Protein AF-A0A967Z6G4-F1 (afdb_monomer_lite)

Foldseek 3Di:
DAQDWDDDLNDIDGHNDQDDQPQDDPNDGPNPDDDDPPVVVCVSVVHPDDPDDDDDDDPPDPVVVVVVVVQVVVCVVPVHDDD

Sequence (83 aa):
PLNDRIRIGGDRYRVIGVMEPKGDMLGIDLDDTVYIPAASGLTLFNREGLHEIDILYEETAPVDEVVAGIARILIARHGGEDF

Secondary structure (DSSP, 8-state):
-TT-EEEETTEEEE----PPP--EETTEEGGG-----HHHHHHHTT-SS-S-------TTS-HHHHHHHHHHHHHHHHSS---

pLDDT: mean 93.4, std 4.38, range [80.06, 97.75]

Structure (mmCIF, N/CA/C/O bac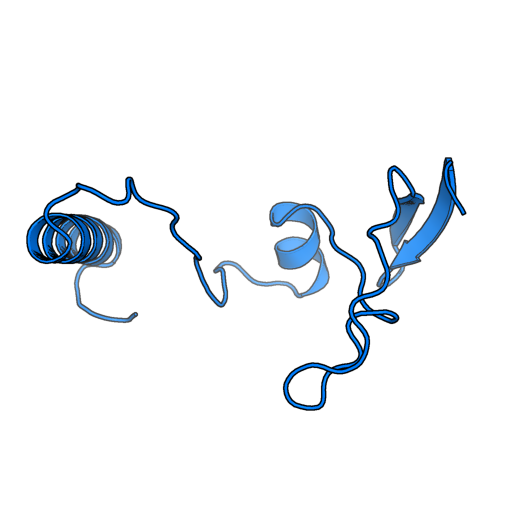kbone):
data_AF-A0A967Z6G4-F1
#
_entry.id   AF-A0A967Z6G4-F1
#
loop_
_atom_site.group_PDB
_atom_site.id
_atom_site.type_symbol
_atom_site.label_atom_id
_atom_site.label_alt_id
_atom_site.label_comp_id
_atom_site.label_asym_id
_atom_site.label_entity_id
_atom_site.label_seq_id
_atom_site.pdbx_PDB_ins_code
_atom_site.Cartn_x
_atom_site.Cartn_y
_atom_site.Cartn_z
_atom_site.occupancy
_atom_site.B_iso_or_equiv
_atom_site.auth_seq_id
_atom_site.auth_comp_id
_atom_site.auth_asym_id
_atom_site.auth_atom_id
_atom_site.pdbx_PDB_model_num
ATOM 1 N N . PRO A 1 1 ? 10.621 7.394 -19.907 1.00 84.31 1 PRO A N 1
ATOM 2 C CA . PRO A 1 1 ? 10.261 6.244 -19.050 1.00 84.31 1 PRO A CA 1
ATOM 3 C C . PRO A 1 1 ? 8.861 5.687 -19.327 1.00 84.31 1 PRO A C 1
ATOM 5 O O . PRO A 1 1 ? 8.678 4.478 -19.280 1.00 84.31 1 PRO A O 1
ATOM 8 N N . LEU A 1 2 ? 7.853 6.534 -19.575 1.00 92.56 2 LEU A N 1
ATOM 9 C CA . LEU A 1 2 ? 6.490 6.064 -19.829 1.00 92.56 2 LEU A CA 1
ATOM 10 C C . LEU A 1 2 ? 6.446 5.082 -21.015 1.00 92.56 2 LEU A C 1
ATOM 12 O O . LEU A 1 2 ? 6.992 5.377 -22.073 1.00 92.56 2 LEU A O 1
ATOM 16 N N . ASN A 1 3 ? 5.761 3.949 -20.837 1.00 95.44 3 ASN A N 1
ATOM 17 C CA . ASN A 1 3 ? 5.685 2.788 -21.737 1.00 95.44 3 ASN A CA 1
ATOM 18 C C . ASN A 1 3 ? 6.944 1.919 -21.870 1.00 95.44 3 ASN A C 1
ATOM 20 O O . ASN A 1 3 ? 6.866 0.864 -22.512 1.00 95.44 3 ASN A O 1
ATOM 24 N N . ASP A 1 4 ? 8.057 2.280 -21.234 1.00 96.88 4 ASP A N 1
ATOM 25 C CA . ASP A 1 4 ? 9.251 1.441 -21.242 1.00 96.88 4 ASP A CA 1
ATOM 26 C C . ASP A 1 4 ? 9.011 0.135 -20.473 1.00 96.88 4 ASP A C 1
ATOM 28 O O . ASP A 1 4 ? 8.166 0.046 -19.571 1.00 96.88 4 ASP A O 1
ATOM 32 N N . ARG A 1 5 ? 9.758 -0.907 -20.853 1.00 96.31 5 ARG A N 1
ATOM 33 C CA . ARG A 1 5 ? 9.737 -2.202 -20.167 1.00 96.31 5 ARG A CA 1
ATOM 34 C C . ARG A 1 5 ? 10.909 -2.305 -19.207 1.00 96.31 5 ARG A C 1
ATOM 36 O O . ARG A 1 5 ? 12.057 -2.211 -19.630 1.00 96.31 5 ARG A O 1
ATOM 43 N N . ILE A 1 6 ? 10.610 -2.598 -17.950 1.00 95.38 6 ILE A N 1
ATOM 44 C CA . ILE A 1 6 ? 11.602 -2.818 -16.893 1.00 95.38 6 ILE A CA 1
ATOM 45 C C . ILE A 1 6 ? 11.475 -4.231 -16.329 1.00 95.38 6 ILE A C 1
ATOM 47 O O . ILE A 1 6 ? 10.493 -4.934 -16.594 1.00 95.38 6 ILE A O 1
ATOM 51 N N . ARG A 1 7 ? 12.485 -4.665 -15.573 1.00 95.75 7 ARG A N 1
ATOM 52 C CA . ARG A 1 7 ? 12.432 -5.916 -14.815 1.00 95.75 7 ARG A CA 1
ATOM 53 C C . ARG A 1 7 ? 12.442 -5.620 -13.325 1.00 95.75 7 ARG A C 1
ATOM 55 O O . ARG A 1 7 ? 13.292 -4.863 -12.877 1.00 95.75 7 ARG A O 1
ATOM 62 N N . ILE A 1 8 ? 11.540 -6.253 -12.587 1.00 94.81 8 ILE A N 1
ATOM 63 C CA . ILE A 1 8 ? 11.454 -6.172 -11.127 1.00 94.81 8 ILE A CA 1
ATOM 64 C C . ILE A 1 8 ? 11.425 -7.613 -10.626 1.00 94.81 8 ILE A C 1
ATOM 66 O O . ILE A 1 8 ? 10.549 -8.376 -11.023 1.00 94.81 8 ILE A O 1
ATOM 70 N N . GLY A 1 9 ? 12.425 -8.016 -9.837 1.00 90.44 9 GLY A N 1
ATOM 71 C CA . GLY A 1 9 ? 12.470 -9.367 -9.268 1.00 90.44 9 GLY A CA 1
ATOM 72 C C . GLY A 1 9 ? 12.515 -10.524 -10.276 1.00 90.44 9 GLY A C 1
ATOM 73 O O . GLY A 1 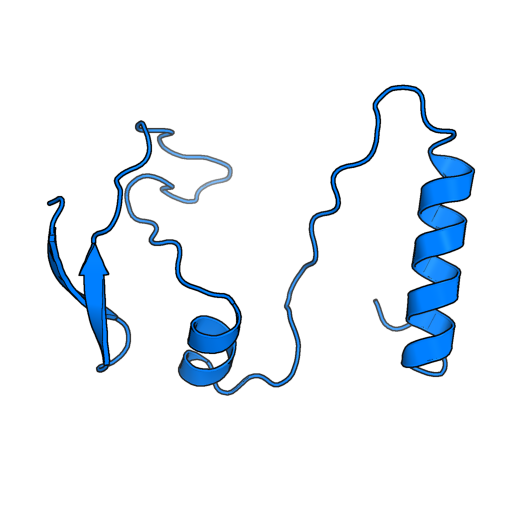9 ? 12.141 -11.638 -9.943 1.00 90.44 9 GLY A O 1
ATOM 74 N N . GLY A 1 10 ? 12.946 -10.265 -11.515 1.00 90.44 10 GLY A N 1
ATOM 75 C CA . GLY A 1 10 ? 12.972 -11.249 -12.607 1.00 90.44 10 GLY A CA 1
ATOM 76 C C . GLY A 1 10 ? 11.795 -11.141 -13.584 1.00 90.44 10 GLY A C 1
ATOM 77 O O . GLY A 1 10 ? 11.960 -11.483 -14.758 1.00 90.44 10 GLY A O 1
ATOM 78 N N . ASP A 1 11 ? 10.675 -10.556 -13.157 1.00 93.62 11 ASP A N 1
ATOM 79 C CA . ASP A 1 11 ? 9.473 -10.378 -13.973 1.00 93.62 11 ASP A CA 1
ATOM 80 C C . ASP A 1 11 ? 9.486 -9.068 -14.763 1.00 93.62 11 ASP A C 1
ATOM 82 O O . ASP A 1 11 ? 10.131 -8.088 -14.387 1.00 93.62 11 ASP A O 1
ATOM 86 N N . ARG A 1 12 ? 8.779 -9.044 -15.899 1.00 95.62 12 ARG A N 1
ATOM 87 C CA . ARG A 1 12 ? 8.715 -7.883 -16.802 1.00 95.62 12 ARG A CA 1
ATOM 88 C C . ARG A 1 12 ? 7.479 -7.031 -16.530 1.00 95.62 12 ARG A C 1
ATOM 90 O O . ARG A 1 12 ? 6.362 -7.529 -16.615 1.00 95.62 12 ARG A O 1
ATOM 97 N N . TYR A 1 13 ? 7.688 -5.728 -16.365 1.00 96.88 13 TYR A N 1
ATOM 98 C CA . TYR A 1 13 ? 6.637 -4.728 -16.172 1.00 96.88 13 TYR A CA 1
ATOM 99 C C . TYR A 1 13 ? 6.703 -3.648 -17.252 1.00 96.88 13 TYR A C 1
ATOM 101 O O . TYR A 1 13 ? 7.741 -3.453 -17.889 1.00 96.88 13 TYR A O 1
ATOM 109 N N . ARG A 1 14 ? 5.588 -2.939 -17.460 1.00 97.62 14 ARG A N 1
ATOM 110 C CA . ARG A 1 14 ? 5.522 -1.727 -18.287 1.00 97.62 14 ARG A CA 1
ATOM 111 C C . ARG A 1 14 ? 5.265 -0.525 -17.389 1.00 97.62 14 ARG A C 1
ATOM 113 O O . ARG A 1 14 ? 4.320 -0.553 -16.607 1.00 97.62 14 ARG A O 1
ATOM 120 N N . VAL A 1 15 ? 6.050 0.532 -17.555 1.00 97.56 15 VAL A N 1
ATOM 121 C CA . VAL A 1 15 ? 5.846 1.799 -16.845 1.00 97.56 15 VAL A CA 1
ATOM 122 C C . VAL A 1 15 ? 4.574 2.474 -17.367 1.00 97.56 15 VAL A C 1
ATOM 124 O O . VAL A 1 15 ? 4.493 2.802 -18.552 1.00 97.56 15 VAL A O 1
ATOM 127 N N . ILE A 1 16 ? 3.582 2.677 -16.496 1.00 97.12 16 ILE A N 1
ATOM 128 C CA . ILE A 1 16 ? 2.295 3.320 -16.839 1.00 97.12 16 ILE A CA 1
ATOM 129 C C . ILE A 1 16 ? 2.177 4.769 -16.353 1.00 97.12 16 ILE A C 1
ATOM 131 O O . ILE A 1 16 ? 1.240 5.465 -16.728 1.00 97.12 16 ILE A O 1
ATOM 135 N N . GLY A 1 17 ? 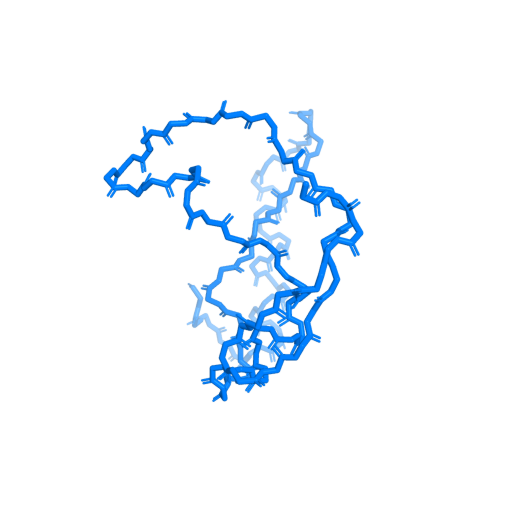3.124 5.226 -15.539 1.00 96.38 17 GLY A N 1
ATOM 136 C CA . GLY A 1 17 ? 3.159 6.565 -14.970 1.00 96.38 17 GLY A CA 1
ATOM 137 C C . GLY A 1 17 ? 4.474 6.788 -14.235 1.00 96.38 17 GLY A C 1
ATOM 138 O O . GLY A 1 17 ? 5.179 5.829 -13.920 1.00 96.38 17 GLY A O 1
ATOM 139 N N . VAL A 1 18 ? 4.804 8.052 -14.002 1.00 94.69 18 VAL A N 1
ATOM 140 C CA . VAL A 1 18 ? 5.926 8.480 -13.163 1.00 94.69 18 VAL A CA 1
ATOM 141 C C . VAL A 1 18 ? 5.367 9.556 -12.245 1.00 94.69 18 VAL A C 1
ATOM 143 O O . VAL A 1 18 ? 4.674 10.455 -12.722 1.00 94.69 18 VAL A O 1
ATOM 146 N N . MET A 1 19 ? 5.588 9.411 -10.943 1.00 92.81 19 MET A N 1
ATOM 147 C CA . MET A 1 19 ? 5.146 10.400 -9.963 1.00 92.81 19 MET A CA 1
ATOM 148 C C . MET A 1 19 ? 6.071 11.618 -9.985 1.00 92.81 19 MET A C 1
ATOM 150 O O . MET A 1 19 ? 7.204 11.534 -10.458 1.00 92.81 19 MET A O 1
ATOM 154 N N . GLU A 1 20 ? 5.586 12.751 -9.483 1.00 93.38 20 GLU A N 1
ATOM 155 C CA . GLU A 1 20 ? 6.452 13.906 -9.242 1.00 93.38 20 GLU A CA 1
ATOM 156 C C . GLU A 1 20 ? 7.542 13.556 -8.215 1.00 93.38 20 GLU A C 1
ATOM 158 O O . GLU A 1 20 ? 7.258 12.778 -7.296 1.00 93.38 20 GLU A O 1
ATOM 163 N N . PRO A 1 21 ? 8.755 14.126 -8.346 1.00 90.88 21 PRO A N 1
ATOM 164 C CA . PRO A 1 21 ? 9.827 13.912 -7.383 1.00 90.88 21 PRO A CA 1
ATOM 165 C C . PRO A 1 21 ? 9.397 14.313 -5.971 1.00 90.88 21 PRO A C 1
ATOM 167 O O . PRO A 1 21 ? 8.827 15.389 -5.765 1.00 90.88 21 PRO A O 1
ATOM 170 N N . LYS A 1 22 ? 9.679 13.447 -5.002 1.00 86.38 22 LYS A N 1
ATOM 171 C CA . LYS A 1 22 ? 9.412 13.665 -3.575 1.00 86.38 22 LYS A CA 1
ATOM 172 C C . LYS A 1 22 ? 10.703 13.785 -2.763 1.00 86.38 22 LYS A C 1
ATOM 174 O O . LYS A 1 22 ? 10.645 14.338 -1.665 1.00 86.38 22 LYS A O 1
ATOM 179 N N . GLY A 1 23 ? 11.839 13.340 -3.304 1.00 86.44 23 GLY A N 1
ATOM 180 C CA . GLY A 1 23 ? 13.124 13.306 -2.613 1.00 86.44 23 GLY A CA 1
ATOM 181 C C . GLY A 1 23 ? 13.152 12.303 -1.456 1.00 86.44 23 GLY A C 1
ATOM 182 O O . GLY A 1 23 ? 12.359 11.361 -1.399 1.00 86.44 23 GLY A O 1
ATOM 183 N N . ASP A 1 24 ? 14.058 12.531 -0.507 1.00 86.94 24 ASP A N 1
ATOM 184 C CA . ASP A 1 24 ? 14.230 11.661 0.654 1.00 86.94 24 ASP A CA 1
ATOM 185 C C . ASP A 1 24 ? 13.158 11.911 1.723 1.00 86.94 24 ASP A C 1
ATOM 187 O O . ASP A 1 24 ? 13.006 13.024 2.239 1.00 86.94 24 ASP A O 1
ATOM 191 N N . MET A 1 25 ? 12.470 10.851 2.145 1.00 81.06 25 MET A N 1
ATOM 192 C CA . MET A 1 25 ? 11.571 10.879 3.299 1.00 81.06 25 MET A CA 1
ATOM 193 C C . MET A 1 25 ? 11.947 9.761 4.271 1.00 81.06 25 MET A C 1
ATOM 195 O O . MET A 1 25 ? 12.026 8.598 3.892 1.00 81.06 25 MET A O 1
ATOM 199 N N . LEU A 1 26 ? 12.196 10.112 5.539 1.00 80.19 26 LEU A N 1
ATOM 200 C CA . LEU A 1 26 ? 12.574 9.158 6.598 1.00 80.19 26 LEU A CA 1
ATOM 201 C C . LEU A 1 26 ? 13.781 8.259 6.238 1.00 80.19 26 LEU A C 1
ATOM 203 O O . LEU A 1 26 ? 13.883 7.131 6.711 1.00 80.19 26 LEU A O 1
ATOM 207 N N . GLY A 1 27 ? 14.715 8.764 5.423 1.00 80.06 27 GLY A N 1
ATOM 208 C CA . GLY A 1 27 ? 15.903 8.019 4.987 1.00 80.06 27 GLY A CA 1
ATOM 209 C C . GLY A 1 27 ? 15.651 7.024 3.849 1.00 80.06 27 GLY A C 1
ATOM 210 O O . GLY A 1 27 ? 16.531 6.217 3.556 1.00 80.06 27 GLY A O 1
ATOM 211 N N . ILE A 1 28 ? 14.472 7.076 3.224 1.00 82.25 28 ILE A N 1
ATOM 212 C CA . ILE A 1 28 ? 14.131 6.332 2.013 1.00 82.25 28 ILE A CA 1
ATOM 213 C C . ILE A 1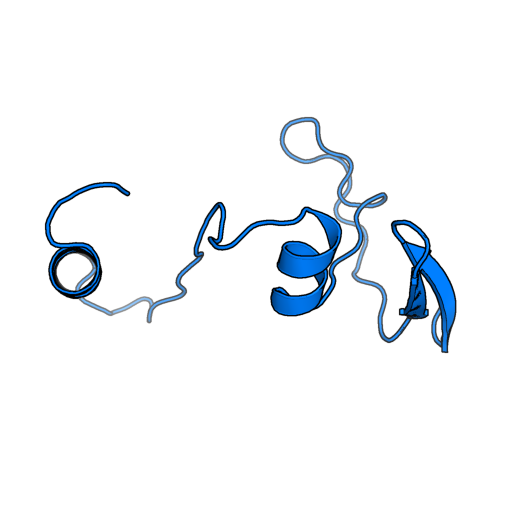 28 ? 14.090 7.319 0.848 1.00 82.25 28 ILE A C 1
ATOM 215 O O . ILE A 1 28 ? 13.363 8.315 0.909 1.00 82.25 28 ILE A O 1
ATOM 219 N N . ASP A 1 29 ? 14.842 7.012 -0.208 1.00 86.56 29 ASP A N 1
ATOM 220 C CA . ASP A 1 29 ? 14.760 7.730 -1.476 1.00 86.56 29 ASP A CA 1
ATOM 221 C C . ASP A 1 29 ? 13.477 7.303 -2.202 1.00 86.56 29 ASP A C 1
ATOM 223 O O . ASP A 1 29 ? 13.362 6.197 -2.749 1.00 86.56 29 ASP A O 1
ATOM 227 N N . LEU A 1 30 ? 12.466 8.172 -2.160 1.00 85.75 30 LEU A N 1
ATOM 228 C CA . LEU A 1 30 ? 11.194 7.918 -2.831 1.00 85.75 30 LEU A CA 1
ATOM 229 C C . LEU A 1 30 ? 11.313 8.052 -4.351 1.00 85.75 30 LEU A C 1
ATOM 231 O O . LEU A 1 30 ? 10.470 7.511 -5.072 1.00 85.75 30 LEU A O 1
ATOM 235 N N . ASP A 1 31 ? 12.353 8.728 -4.837 1.00 87.31 31 ASP A N 1
ATOM 236 C CA . ASP A 1 31 ? 12.608 8.908 -6.261 1.00 87.31 31 ASP A CA 1
ATOM 237 C C . ASP A 1 31 ? 13.254 7.648 -6.879 1.00 87.31 31 ASP A C 1
ATOM 239 O O . ASP A 1 31 ? 13.166 7.455 -8.094 1.00 87.31 31 ASP A O 1
ATOM 243 N N . ASP A 1 32 ? 13.787 6.736 -6.051 1.00 89.69 32 ASP A N 1
ATOM 244 C CA . ASP A 1 32 ? 14.255 5.389 -6.436 1.00 89.69 32 ASP A CA 1
ATOM 245 C C . ASP A 1 32 ? 13.285 4.259 -6.020 1.00 89.69 32 ASP A C 1
ATOM 247 O O . ASP A 1 32 ? 13.659 3.101 -5.822 1.00 89.69 32 ASP A O 1
ATOM 251 N N . THR A 1 33 ? 11.994 4.578 -5.885 1.00 91.00 33 THR A N 1
ATOM 252 C CA . THR A 1 33 ? 10.950 3.610 -5.513 1.00 91.00 33 THR A CA 1
ATOM 253 C C . THR A 1 33 ? 9.988 3.325 -6.671 1.00 91.00 33 THR A C 1
ATOM 255 O O . THR A 1 33 ? 9.578 4.211 -7.421 1.00 91.00 33 THR A O 1
ATOM 258 N N . VAL A 1 34 ? 9.562 2.062 -6.802 1.00 93.25 34 VAL A N 1
ATOM 259 C CA . VAL A 1 34 ? 8.520 1.643 -7.754 1.00 93.25 34 VAL A CA 1
ATOM 260 C C . VAL A 1 34 ? 7.265 1.171 -7.031 1.00 93.25 34 VAL A C 1
ATOM 262 O O . VAL A 1 34 ? 7.330 0.398 -6.079 1.00 93.25 34 VAL A O 1
ATOM 265 N N . TYR A 1 35 ? 6.105 1.580 -7.542 1.00 94.19 35 TYR A N 1
ATOM 266 C CA . TYR A 1 35 ? 4.805 1.099 -7.079 1.00 94.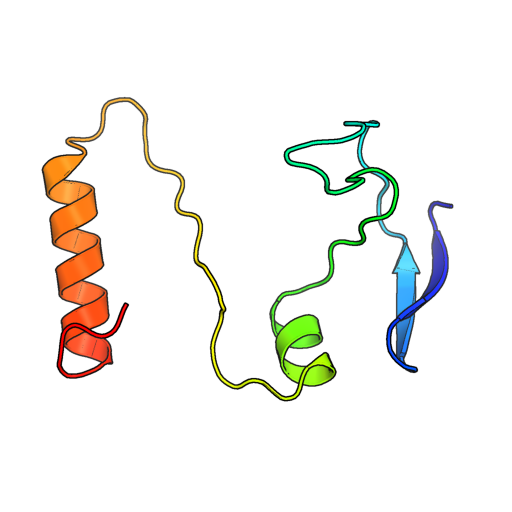19 35 TYR A CA 1
ATOM 267 C C . TYR A 1 35 ? 4.259 0.078 -8.073 1.00 94.19 35 TYR A C 1
ATOM 269 O O . TYR A 1 35 ? 4.132 0.348 -9.269 1.00 94.19 35 TYR A O 1
ATOM 277 N N . ILE A 1 36 ? 3.934 -1.107 -7.566 1.00 95.94 36 ILE A N 1
ATOM 278 C CA . ILE A 1 36 ? 3.351 -2.215 -8.327 1.00 95.94 36 ILE A CA 1
ATOM 279 C C . ILE A 1 36 ? 2.038 -2.665 -7.675 1.00 95.94 36 ILE A C 1
ATOM 281 O O . ILE A 1 36 ? 1.812 -2.377 -6.499 1.00 95.94 36 ILE A O 1
ATOM 285 N N . PRO A 1 37 ? 1.156 -3.381 -8.396 1.00 95.69 37 PRO A N 1
ATOM 286 C CA . PRO A 1 37 ? -0.051 -3.936 -7.793 1.00 95.69 37 PRO A CA 1
ATOM 287 C C . PRO A 1 37 ? 0.271 -4.821 -6.580 1.00 95.69 37 PRO A C 1
ATOM 289 O O . PRO A 1 37 ? 1.188 -5.642 -6.640 1.00 95.69 37 PRO A O 1
ATOM 292 N N . ALA A 1 38 ? -0.517 -4.709 -5.507 1.00 96.38 38 ALA A N 1
ATOM 293 C CA . ALA A 1 38 ? -0.277 -5.435 -4.255 1.00 96.38 38 ALA A CA 1
ATOM 294 C C . ALA A 1 38 ? -0.142 -6.957 -4.461 1.00 96.38 38 ALA A C 1
ATOM 296 O O . ALA A 1 38 ? 0.786 -7.570 -3.943 1.00 96.38 38 ALA A O 1
ATOM 297 N N . ALA A 1 39 ? -0.998 -7.558 -5.295 1.00 95.44 39 ALA A N 1
ATOM 298 C CA . ALA A 1 39 ? -0.928 -8.984 -5.628 1.00 95.44 39 ALA A CA 1
ATOM 299 C C . ALA A 1 39 ? 0.406 -9.393 -6.288 1.00 95.44 39 ALA A C 1
ATOM 301 O O . ALA A 1 39 ? 0.929 -10.478 -6.024 1.00 95.44 39 ALA A O 1
ATOM 302 N N . SER A 1 40 ? 0.982 -8.518 -7.121 1.00 95.25 40 SER A N 1
ATOM 303 C CA . SER A 1 40 ? 2.303 -8.735 -7.719 1.00 95.25 40 SER A CA 1
ATOM 304 C C . SER A 1 40 ? 3.403 -8.674 -6.661 1.00 95.25 40 SER A C 1
ATOM 306 O O . SER A 1 40 ? 4.291 -9.520 -6.668 1.00 95.25 40 SER A O 1
ATOM 308 N N . GLY A 1 41 ? 3.316 -7.729 -5.717 1.00 95.19 41 GLY A N 1
ATOM 309 C CA . GLY A 1 41 ? 4.242 -7.638 -4.584 1.00 95.19 41 GLY A CA 1
ATOM 310 C C . GLY A 1 41 ? 4.194 -8.872 -3.678 1.00 95.19 41 GLY A C 1
ATOM 311 O O . GLY A 1 41 ? 5.236 -9.444 -3.371 1.00 95.19 41 GLY A O 1
ATOM 312 N N . LEU A 1 42 ? 2.995 -9.336 -3.315 1.00 95.81 42 LEU A N 1
ATOM 313 C CA . LEU A 1 42 ? 2.805 -10.559 -2.523 1.00 95.81 42 LEU A CA 1
ATOM 314 C C . LEU A 1 42 ? 3.440 -11.780 -3.200 1.00 95.81 42 LEU A C 1
ATOM 316 O O . LEU A 1 42 ? 4.163 -12.535 -2.555 1.00 95.81 42 LEU A O 1
ATOM 320 N N . THR A 1 43 ? 3.241 -11.924 -4.514 1.00 94.25 43 THR A N 1
ATOM 321 C CA . THR A 1 43 ? 3.855 -13.004 -5.303 1.00 94.25 43 THR A CA 1
ATOM 322 C C . THR A 1 43 ? 5.380 -12.888 -5.314 1.00 94.25 43 THR A C 1
ATOM 324 O O . THR A 1 43 ? 6.072 -13.862 -5.031 1.00 94.25 43 THR A O 1
ATOM 327 N N . LEU A 1 44 ? 5.908 -11.691 -5.592 1.00 93.94 44 LEU A N 1
ATOM 328 C CA . LEU A 1 44 ? 7.346 -11.432 -5.678 1.00 93.94 44 LEU A CA 1
ATOM 329 C C . LEU A 1 44 ? 8.079 -11.766 -4.371 1.00 93.94 44 LEU A C 1
ATOM 331 O O . LEU A 1 44 ? 9.164 -12.343 -4.395 1.00 93.94 44 LEU A O 1
ATOM 335 N N . PHE A 1 45 ? 7.489 -11.407 -3.233 1.00 93.06 45 PHE A N 1
ATOM 336 C CA . PHE A 1 45 ? 8.080 -11.650 -1.919 1.00 93.06 45 PHE A CA 1
ATOM 337 C C . PHE A 1 45 ? 7.649 -12.977 -1.287 1.00 93.06 45 PHE A C 1
ATOM 339 O O . PHE A 1 45 ? 8.052 -13.251 -0.157 1.00 93.06 45 PHE A O 1
ATOM 346 N N . ASN A 1 46 ? 6.856 -13.790 -1.995 1.00 94.31 46 ASN A N 1
ATOM 347 C CA . ASN A 1 46 ? 6.281 -15.037 -1.492 1.00 94.31 46 ASN A CA 1
ATOM 348 C C . ASN A 1 46 ? 5.594 -14.844 -0.124 1.00 94.31 46 ASN A C 1
ATOM 350 O O . ASN A 1 46 ? 5.923 -15.512 0.858 1.00 94.31 46 ASN A O 1
ATOM 354 N N . ARG A 1 47 ? 4.686 -13.864 -0.047 1.00 95.75 47 ARG A N 1
ATOM 355 C CA . ARG A 1 47 ? 3.937 -13.506 1.166 1.00 95.75 47 ARG A CA 1
ATOM 356 C C . ARG A 1 47 ? 2.444 -13.709 0.967 1.00 95.75 47 ARG A C 1
ATOM 358 O O . ARG A 1 47 ? 1.905 -13.398 -0.089 1.00 95.75 47 ARG A O 1
ATOM 365 N N . GLU A 1 48 ? 1.779 -14.161 2.023 1.00 92.81 48 GLU A N 1
ATOM 366 C CA . GLU A 1 48 ? 0.322 -14.344 2.050 1.00 92.81 48 GLU A CA 1
ATOM 367 C C . GLU A 1 48 ? -0.421 -13.122 2.618 1.00 92.81 48 GLU A C 1
ATOM 369 O O . GLU A 1 48 ? -1.604 -12.939 2.341 1.00 92.81 48 GLU A O 1
ATOM 374 N N . GLY A 1 49 ? 0.272 -12.266 3.378 1.00 92.69 49 GLY A N 1
ATOM 375 C CA . GLY A 1 49 ? -0.294 -11.092 4.045 1.00 92.69 49 GLY A CA 1
ATOM 376 C C . GLY A 1 49 ? 0.393 -9.783 3.658 1.00 92.69 49 GLY A C 1
ATOM 377 O O . GLY A 1 49 ? 1.564 -9.759 3.266 1.00 92.69 49 GLY A O 1
ATOM 378 N N . LEU A 1 50 ? -0.356 -8.687 3.780 1.00 94.19 50 LEU A N 1
ATOM 379 C CA . LEU A 1 50 ? 0.160 -7.326 3.633 1.00 94.19 50 LEU A CA 1
ATOM 380 C C . LEU A 1 50 ? 0.979 -6.938 4.870 1.00 94.19 50 LEU A C 1
ATOM 382 O O . LEU A 1 50 ? 0.722 -7.430 5.964 1.00 94.19 50 LEU A O 1
ATOM 386 N N . HIS A 1 51 ? 1.965 -6.057 4.689 1.00 90.62 51 HIS A N 1
ATOM 387 C CA . HIS A 1 51 ? 2.705 -5.489 5.819 1.00 90.62 51 HIS A CA 1
ATOM 388 C C . HIS A 1 51 ? 1.902 -4.399 6.536 1.00 90.62 51 HIS A C 1
ATOM 390 O O . HIS A 1 51 ? 1.926 -4.333 7.757 1.00 90.62 51 HIS A O 1
ATOM 396 N N . GLU A 1 52 ? 1.194 -3.576 5.763 1.00 93.31 52 GLU A N 1
ATOM 397 C CA . GLU A 1 52 ? 0.446 -2.415 6.233 1.00 93.31 52 GLU A CA 1
ATOM 398 C C . GLU A 1 52 ? -0.773 -2.190 5.329 1.00 93.31 52 GLU A C 1
ATOM 400 O O . GLU A 1 52 ? -0.781 -2.595 4.158 1.00 93.31 52 GLU A O 1
ATOM 405 N N . ILE A 1 53 ? -1.812 -1.571 5.891 1.00 94.50 53 ILE A N 1
ATOM 406 C CA . ILE A 1 53 ? -3.002 -1.119 5.173 1.00 94.50 53 ILE A CA 1
ATOM 407 C C . ILE A 1 53 ? -3.258 0.336 5.563 1.00 94.50 53 ILE A C 1
ATOM 409 O O . ILE A 1 53 ? -3.754 0.607 6.655 1.00 94.50 53 ILE A O 1
ATOM 413 N N . ASP A 1 54 ? -2.990 1.254 4.640 1.00 95.00 54 ASP A N 1
ATOM 414 C CA . ASP A 1 54 ? -3.357 2.659 4.796 1.00 95.00 54 ASP A CA 1
ATOM 415 C C . ASP A 1 54 ? -4.831 2.873 4.447 1.00 95.00 54 ASP A C 1
ATOM 417 O O . ASP A 1 54 ? -5.298 2.498 3.366 1.00 95.00 54 ASP A O 1
ATOM 421 N N . ILE A 1 55 ? -5.574 3.505 5.356 1.00 95.06 55 ILE A N 1
ATOM 422 C CA . ILE A 1 55 ? -6.998 3.795 5.179 1.00 95.06 55 ILE A CA 1
ATOM 423 C C . ILE A 1 55 ? -7.202 5.305 5.176 1.00 95.06 55 ILE A C 1
ATOM 425 O O . ILE A 1 55 ? -6.922 5.993 6.155 1.00 95.06 55 ILE A O 1
ATOM 429 N N . LEU A 1 56 ? -7.755 5.810 4.075 1.00 96.00 56 LEU A N 1
ATOM 430 C CA . LEU A 1 56 ? -8.280 7.168 4.002 1.00 96.00 56 LEU A CA 1
A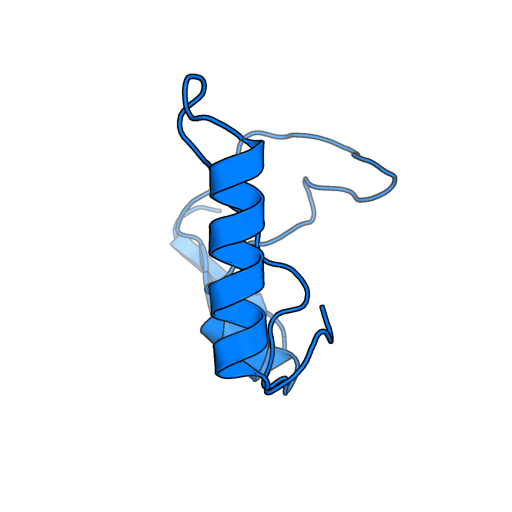TOM 431 C C . LEU A 1 56 ? -9.741 7.164 4.454 1.00 96.00 56 LEU A C 1
ATOM 433 O O . LEU A 1 56 ? -10.531 6.322 4.025 1.00 96.00 56 LEU A O 1
ATOM 437 N N . TYR A 1 57 ? -10.093 8.121 5.303 1.00 95.19 57 TYR A N 1
ATOM 438 C CA . TYR A 1 57 ? -11.448 8.335 5.800 1.00 95.19 57 TYR A CA 1
ATOM 439 C C . TYR A 1 57 ? -11.865 9.790 5.567 1.00 95.19 57 TYR A C 1
ATOM 441 O O . TYR A 1 57 ? -11.027 10.655 5.309 1.00 95.19 57 TYR A O 1
ATOM 449 N N . GLU A 1 58 ? -13.170 10.058 5.604 1.00 96.19 58 GLU A N 1
ATOM 450 C CA . GLU A 1 58 ? -13.678 11.422 5.450 1.00 96.19 58 GLU A CA 1
ATOM 451 C C . GLU A 1 58 ? -13.220 12.304 6.616 1.00 96.19 58 GLU A C 1
ATOM 453 O O . GLU A 1 58 ? -13.317 11.900 7.771 1.00 96.19 58 GLU A O 1
ATOM 458 N N . GLU A 1 59 ? -12.784 13.530 6.325 1.00 95.12 59 GLU A N 1
ATOM 459 C CA . GLU A 1 59 ? -12.224 14.456 7.324 1.00 95.12 59 GLU A CA 1
ATOM 460 C C . GLU A 1 59 ? -13.176 14.715 8.503 1.00 95.12 59 GLU A C 1
ATOM 462 O O . GLU A 1 59 ? -12.744 14.871 9.642 1.00 95.12 59 GLU A O 1
ATOM 467 N N . THR A 1 60 ? -14.484 14.728 8.242 1.00 97.19 60 THR A N 1
ATOM 468 C CA . THR A 1 60 ? -15.521 14.978 9.251 1.00 97.19 60 THR A CA 1
ATOM 469 C C . THR A 1 60 ? -16.031 13.717 9.945 1.00 97.19 60 THR A C 1
ATOM 471 O O . THR A 1 60 ? -16.941 13.811 10.769 1.00 97.19 60 THR A O 1
ATOM 474 N N . ALA A 1 61 ? -15.525 12.533 9.593 1.00 96.75 61 ALA A N 1
ATOM 475 C CA . ALA A 1 61 ? -15.993 11.293 10.194 1.00 96.75 61 ALA A CA 1
ATOM 476 C C . ALA A 1 61 ? -15.597 11.211 11.681 1.00 96.75 61 ALA A C 1
ATOM 478 O O . ALA A 1 61 ? -14.517 11.669 12.064 1.00 96.75 61 ALA A O 1
ATOM 479 N N . PRO A 1 62 ? -16.431 10.588 12.534 1.00 97.19 62 PRO A N 1
ATOM 480 C CA . PRO A 1 62 ? -16.060 10.305 13.915 1.00 97.19 62 PRO A CA 1
ATOM 481 C C . PRO A 1 62 ? -14.929 9.264 13.942 1.00 97.19 62 PRO A C 1
ATOM 483 O O . PRO A 1 62 ? -15.174 8.061 13.871 1.00 97.19 62 PRO A O 1
ATOM 486 N N . VAL A 1 63 ? -13.679 9.732 14.018 1.00 96.44 63 VAL A N 1
ATOM 487 C CA . VAL A 1 63 ? -12.473 8.894 13.871 1.00 96.44 63 VAL A CA 1
ATOM 488 C C . VAL A 1 63 ? -12.444 7.711 14.842 1.00 96.44 63 VAL A C 1
ATOM 490 O O . VAL A 1 63 ? -12.103 6.602 14.437 1.00 96.44 63 VAL A O 1
ATOM 493 N N . ASP A 1 64 ? -12.895 7.901 16.082 1.00 97.25 64 ASP A N 1
ATOM 494 C CA . ASP A 1 64 ? -12.946 6.830 17.083 1.00 97.25 64 ASP A CA 1
ATOM 495 C C . ASP A 1 64 ? -13.896 5.696 16.661 1.00 97.25 64 ASP A C 1
ATOM 497 O O . ASP A 1 64 ? -13.603 4.517 16.870 1.00 97.25 64 ASP A O 1
ATOM 501 N N . GLU A 1 65 ? -15.017 6.026 16.009 1.00 97.75 65 GLU A N 1
ATOM 502 C CA . GLU A 1 65 ? -15.951 5.027 15.479 1.00 97.75 65 GLU A CA 1
ATOM 503 C C . GLU A 1 65 ? -15.371 4.302 14.261 1.00 97.75 65 GLU A C 1
ATOM 505 O O . GLU A 1 65 ? -15.563 3.091 14.120 1.00 97.75 65 GLU A O 1
ATOM 510 N N . VAL A 1 66 ? -14.632 5.017 13.405 1.00 97.50 66 VAL A N 1
ATOM 511 C CA . VAL A 1 66 ? -13.933 4.436 12.248 1.00 97.50 66 VAL A CA 1
ATOM 512 C C . VAL A 1 66 ? -12.897 3.418 12.723 1.00 97.50 66 VAL A C 1
ATOM 514 O O . VAL A 1 66 ? -12.925 2.266 12.287 1.00 97.50 66 VAL A O 1
ATOM 517 N N . VAL A 1 67 ? -12.041 3.804 13.672 1.00 97.00 67 VAL A N 1
ATOM 518 C CA . VAL A 1 67 ? -11.014 2.930 14.259 1.00 97.00 67 VAL A CA 1
ATOM 519 C C . VAL A 1 67 ? -11.652 1.714 14.933 1.00 97.00 67 VAL A C 1
ATOM 521 O O . VAL A 1 67 ? -11.270 0.579 14.644 1.00 97.00 67 VAL A O 1
ATOM 524 N N . ALA A 1 68 ? -12.680 1.916 15.765 1.00 97.44 68 ALA A N 1
ATOM 525 C CA . ALA A 1 68 ? -13.385 0.816 16.425 1.00 97.44 68 ALA A CA 1
ATOM 526 C C . ALA A 1 68 ? -14.069 -0.134 15.423 1.00 97.44 68 ALA A C 1
ATOM 528 O O . ALA A 1 68 ? -14.138 -1.346 15.650 1.00 97.44 68 ALA A O 1
ATOM 529 N N . GLY A 1 69 ? -14.582 0.399 14.311 1.00 97.44 69 GLY A N 1
ATOM 530 C CA . GLY A 1 69 ? -15.150 -0.381 13.217 1.00 97.44 69 GLY A CA 1
ATOM 531 C C . GLY A 1 69 ? -14.106 -1.248 12.515 1.00 97.44 69 GLY A C 1
ATOM 532 O O . GLY A 1 69 ? -14.341 -2.442 12.319 1.00 97.44 69 GLY A O 1
ATOM 533 N N . ILE A 1 70 ? -12.944 -0.673 12.193 1.00 97.06 70 ILE A N 1
ATOM 534 C CA . ILE A 1 70 ? -11.821 -1.386 11.570 1.00 97.06 70 ILE A CA 1
ATOM 535 C C . ILE A 1 70 ? -11.333 -2.513 12.485 1.00 97.06 70 ILE A C 1
ATOM 537 O O . ILE A 1 70 ? -11.296 -3.666 12.051 1.00 97.06 70 ILE A O 1
ATOM 541 N N . ALA A 1 71 ? -11.056 -2.218 13.760 1.00 96.75 71 ALA A N 1
ATOM 542 C CA . ALA A 1 71 ? -10.587 -3.210 14.728 1.00 96.75 71 ALA A CA 1
ATOM 543 C C . ALA A 1 71 ? -11.565 -4.388 14.851 1.00 96.75 71 ALA A C 1
ATOM 545 O O . ALA A 1 71 ? -11.164 -5.549 14.799 1.00 96.75 71 ALA A O 1
ATOM 546 N N . ARG A 1 72 ? -12.876 -4.110 14.912 1.00 97.75 72 ARG A N 1
ATOM 547 C CA . ARG A 1 72 ? -13.913 -5.152 14.952 1.00 97.75 72 ARG A CA 1
ATOM 548 C C . ARG A 1 72 ? -13.867 -6.066 13.727 1.00 97.75 72 ARG A C 1
ATOM 550 O O . ARG A 1 72 ? -14.028 -7.275 13.874 1.00 97.75 72 ARG A O 1
ATOM 557 N N . ILE A 1 73 ? -13.679 -5.504 12.532 1.00 97.19 73 ILE A N 1
ATOM 558 C CA . ILE A 1 73 ? -13.599 -6.278 11.286 1.00 97.19 73 ILE A CA 1
ATOM 559 C C . ILE A 1 73 ? -12.346 -7.155 11.275 1.00 97.19 73 ILE A C 1
ATOM 561 O O . ILE A 1 73 ? -12.442 -8.329 10.917 1.00 97.19 73 ILE A O 1
ATOM 565 N N . LEU A 1 74 ? -11.193 -6.606 11.659 1.00 96.44 74 LEU A N 1
ATOM 566 C CA . LEU A 1 74 ? -9.928 -7.340 11.667 1.00 96.44 74 LEU A CA 1
ATOM 567 C C . LEU A 1 74 ? -9.946 -8.473 12.700 1.00 96.44 74 LEU A C 1
ATOM 569 O O . LEU A 1 74 ? -9.713 -9.623 12.334 1.00 96.44 74 LEU A O 1
ATOM 573 N N . ILE A 1 75 ? -10.385 -8.196 13.933 1.00 97.31 75 ILE A N 1
ATOM 574 C CA . ILE A 1 75 ? -10.537 -9.218 14.982 1.00 97.31 75 ILE A CA 1
ATOM 575 C C . ILE A 1 75 ? -11.488 -10.331 14.530 1.00 97.31 75 ILE A C 1
ATOM 577 O O . ILE A 1 75 ? -11.193 -11.512 14.704 1.00 97.31 75 ILE A O 1
ATOM 581 N N . ALA A 1 76 ? -12.623 -9.984 13.914 1.00 97.19 76 ALA A N 1
ATOM 582 C CA . ALA A 1 76 ? -13.580 -10.978 13.430 1.00 97.19 76 ALA A CA 1
ATOM 583 C C . ALA A 1 76 ? -13.005 -11.873 12.317 1.00 97.19 76 ALA A C 1
ATOM 585 O O . ALA A 1 76 ? -13.401 -13.032 12.204 1.00 97.19 76 ALA A O 1
ATOM 586 N N . ARG A 1 77 ? -12.087 -11.351 11.495 1.00 94.88 77 ARG A N 1
ATOM 587 C CA . ARG A 1 77 ? -11.421 -12.118 10.433 1.00 94.88 77 ARG A CA 1
ATOM 588 C C . ARG A 1 77 ? -10.301 -13.005 10.967 1.00 94.88 77 ARG A C 1
ATOM 590 O O . ARG A 1 77 ? -10.126 -14.101 10.445 1.00 94.88 77 ARG A O 1
ATOM 597 N N . HIS A 1 78 ? -9.547 -12.532 11.955 1.00 94.44 78 HIS A N 1
ATOM 598 C CA . HIS A 1 78 ? -8.327 -13.196 12.423 1.00 94.44 78 HIS A CA 1
ATOM 599 C C . HIS A 1 78 ? -8.553 -14.054 13.681 1.00 94.44 78 HIS A C 1
ATOM 601 O O . HIS A 1 78 ? -7.731 -14.899 14.022 1.00 94.44 78 HIS A O 1
ATOM 607 N N . GLY A 1 79 ? -9.693 -13.890 14.360 1.00 93.38 79 GLY A N 1
ATOM 608 C CA . GLY A 1 79 ? -10.033 -14.624 15.584 1.00 93.38 79 GLY A CA 1
ATOM 609 C C . GLY A 1 79 ? -9.394 -14.055 16.856 1.00 93.38 79 GLY A C 1
ATOM 610 O O . GLY A 1 79 ? -9.551 -14.642 17.926 1.00 93.38 79 GLY A O 1
ATOM 611 N N . GLY A 1 80 ? -8.707 -12.917 16.756 1.00 92.56 80 GLY A N 1
ATOM 612 C CA . GLY A 1 80 ? -8.024 -12.224 17.844 1.00 92.56 80 GLY A CA 1
ATOM 613 C C . GLY A 1 80 ? -7.416 -10.905 17.365 1.00 92.56 80 GLY A C 1
ATOM 614 O O . GLY A 1 80 ? -7.552 -10.550 16.198 1.00 92.56 80 GLY A O 1
ATOM 615 N N . GLU A 1 81 ? -6.781 -10.173 18.277 1.00 90.88 81 GLU A N 1
ATOM 616 C CA . GLU A 1 81 ? -6.015 -8.964 17.953 1.00 90.88 81 GLU A CA 1
ATOM 617 C C . GLU A 1 81 ? -4.555 -9.353 17.679 1.00 90.88 81 GLU A C 1
ATOM 619 O O . GLU A 1 81 ? -3.850 -9.816 18.577 1.00 90.88 81 GLU A O 1
ATOM 624 N N . ASP A 1 82 ? -4.138 -9.238 16.419 1.00 86.69 82 ASP A N 1
ATOM 625 C CA . ASP A 1 82 ? -2.835 -9.675 15.895 1.00 86.69 82 ASP A CA 1
ATOM 626 C C . ASP A 1 82 ? -2.235 -8.689 14.867 1.00 86.69 82 ASP A C 1
ATOM 628 O O . ASP A 1 82 ? -1.363 -9.066 14.079 1.00 86.69 82 ASP A O 1
ATOM 632 N N . PHE A 1 83 ? -2.708 -7.439 14.881 1.00 85.69 83 PHE A N 1
ATOM 633 C CA . PHE A 1 83 ? -2.349 -6.354 13.964 1.00 85.69 83 PHE A CA 1
ATOM 634 C C . PHE A 1 83 ? -1.858 -5.108 14.709 1.00 85.69 83 PHE A C 1
ATOM 636 O O . PHE A 1 83 ? -2.207 -4.945 15.900 1.00 85.69 83 PHE A O 1
#

Radius of gyration: 17.44 Å; chains: 1; bounding box: 32×30×40 Å